Protein AF-A0A956RBE7-F1 (afdb_monomer_lite)

Sequence (59 aa):
MLRDLLLPATDGGVYAQAIGLAVLTVLALVLVRRNRDLVVFVVGVAVFTAALMALRTLH

Secondary structure (DSSP, 8-state):
-HHHHHS--SHHHHHHHHHHHHHHHHHHHHHHTT-HHHHHHHHHHHHHHHHHHHHHHT-

Radius of gyration: 13.23 Å; chains: 1; bounding box: 30×23×32 Å

Structure (mmCIF, N/CA/C/O backbone):
data_AF-A0A956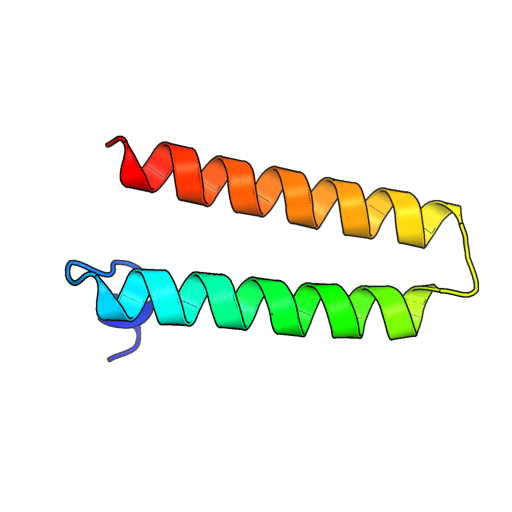RB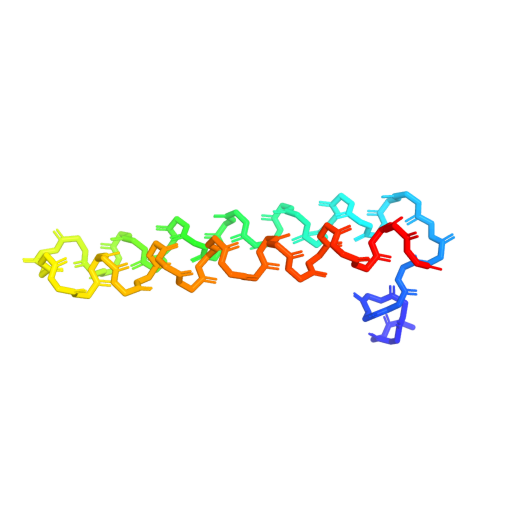E7-F1
#
_entry.id   AF-A0A956RBE7-F1
#
loop_
_atom_site.group_PDB
_atom_site.id
_atom_site.type_symbol
_atom_site.label_atom_id
_atom_site.label_alt_id
_atom_site.label_comp_id
_atom_site.label_asym_id
_atom_site.label_entity_id
_atom_site.label_seq_id
_atom_site.pdbx_PDB_ins_code
_atom_site.Cartn_x
_atom_site.Cartn_y
_atom_site.Cartn_z
_atom_site.occupancy
_atom_site.B_iso_or_equiv
_atom_site.auth_seq_id
_atom_site.auth_comp_id
_atom_site.auth_asym_id
_atom_site.auth_atom_id
_atom_site.pdbx_PDB_model_num
ATOM 1 N N . MET A 1 1 ? 14.263 -16.175 -8.482 1.00 53.53 1 MET A N 1
ATOM 2 C CA . MET A 1 1 ? 12.882 -16.240 -7.945 1.00 53.53 1 MET A CA 1
ATOM 3 C C . MET A 1 1 ? 12.653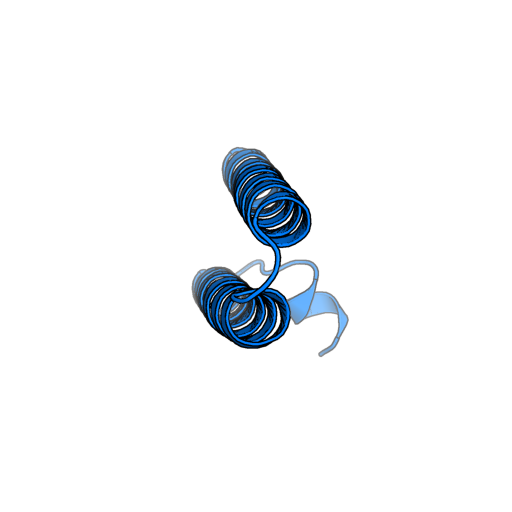 -15.300 -6.765 1.00 53.53 1 MET A C 1
ATOM 5 O O . MET A 1 1 ? 12.060 -14.261 -6.993 1.00 53.53 1 MET A O 1
ATOM 9 N N . LEU A 1 2 ? 13.138 -15.559 -5.539 1.00 55.56 2 LEU A N 1
ATOM 10 C CA . LEU A 1 2 ? 12.946 -14.609 -4.415 1.00 55.56 2 LEU A CA 1
ATOM 11 C C . LEU A 1 2 ? 13.699 -13.275 -4.602 1.00 55.56 2 LEU A C 1
ATOM 13 O O . LEU A 1 2 ? 13.211 -12.226 -4.198 1.00 55.56 2 LEU A O 1
ATOM 17 N N . ARG A 1 3 ? 14.865 -13.302 -5.263 1.00 53.53 3 ARG A N 1
ATOM 18 C CA . ARG A 1 3 ? 15.670 -12.100 -5.543 1.00 53.53 3 ARG A CA 1
ATOM 19 C C . ARG A 1 3 ? 15.054 -11.169 -6.590 1.00 53.53 3 ARG A C 1
ATOM 21 O O . ARG A 1 3 ? 15.136 -9.965 -6.405 1.00 53.53 3 ARG A O 1
ATOM 28 N N . ASP A 1 4 ? 14.398 -11.704 -7.619 1.00 52.06 4 ASP A N 1
ATOM 29 C CA . ASP A 1 4 ? 13.747 -10.900 -8.672 1.00 52.06 4 ASP A CA 1
ATOM 30 C C . ASP A 1 4 ? 12.527 -10.147 -8.134 1.00 52.06 4 ASP A C 1
ATOM 32 O O . ASP A 1 4 ? 12.207 -9.050 -8.581 1.00 52.06 4 ASP A O 1
ATOM 36 N N . LEU A 1 5 ? 11.883 -10.710 -7.108 1.00 53.62 5 LEU A N 1
ATOM 37 C CA . LEU A 1 5 ? 10.814 -10.043 -6.375 1.00 53.62 5 LEU A CA 1
ATOM 38 C C . LEU A 1 5 ? 11.340 -8.931 -5.458 1.00 53.62 5 LEU A C 1
ATOM 40 O O . LEU A 1 5 ? 10.601 -8.008 -5.143 1.00 53.62 5 LEU A O 1
ATOM 44 N N . LEU A 1 6 ? 12.599 -9.018 -5.018 1.00 55.19 6 LEU A N 1
ATOM 45 C CA . LEU A 1 6 ? 13.258 -8.043 -4.142 1.00 55.19 6 LEU A CA 1
ATOM 46 C C . LEU A 1 6 ? 14.047 -6.978 -4.915 1.00 55.19 6 LEU A C 1
ATOM 48 O O . LEU A 1 6 ? 14.284 -5.911 -4.356 1.00 55.19 6 LEU A O 1
ATOM 52 N N . LEU A 1 7 ? 14.432 -7.234 -6.170 1.00 55.38 7 LEU A N 1
ATOM 53 C CA . LEU A 1 7 ? 15.150 -6.357 -7.109 1.00 55.38 7 LEU A CA 1
ATOM 54 C C . LEU A 1 7 ? 14.536 -6.508 -8.512 1.00 55.38 7 LEU A C 1
ATOM 56 O O . LEU A 1 7 ? 15.110 -7.192 -9.360 1.00 55.38 7 LEU A O 1
ATOM 60 N N . PRO A 1 8 ? 13.359 -5.912 -8.766 1.00 53.97 8 PRO A N 1
ATOM 61 C CA . PRO A 1 8 ? 12.724 -6.036 -10.063 1.00 53.97 8 PRO A CA 1
ATOM 62 C C . PRO A 1 8 ? 13.490 -5.187 -11.081 1.00 53.97 8 PRO A C 1
ATOM 64 O O . PRO A 1 8 ? 13.394 -3.967 -11.085 1.00 53.97 8 PRO A O 1
ATOM 67 N N .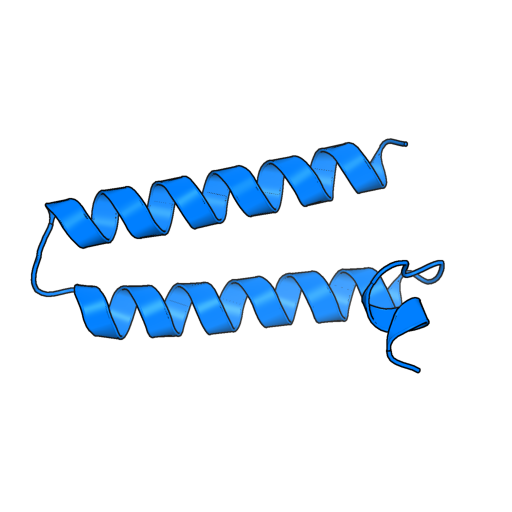 ALA A 1 9 ? 14.255 -5.843 -11.952 1.00 61.47 9 ALA A N 1
ATOM 68 C CA . ALA A 1 9 ? 14.875 -5.227 -13.131 1.00 61.47 9 ALA A CA 1
ATOM 69 C C . ALA A 1 9 ? 13.885 -5.086 -14.310 1.00 61.47 9 ALA A C 1
ATOM 71 O O . ALA A 1 9 ? 14.284 -4.775 -15.427 1.00 61.47 9 ALA A O 1
ATOM 72 N N . THR A 1 10 ? 12.601 -5.379 -14.080 1.00 60.31 10 THR A N 1
ATOM 73 C CA . THR A 1 10 ? 11.533 -5.393 -15.087 1.00 60.31 10 THR A CA 1
ATOM 74 C C . THR A 1 10 ? 10.291 -4.700 -14.534 1.00 60.31 10 THR A C 1
ATOM 76 O O . THR A 1 10 ? 9.931 -4.910 -13.372 1.00 60.31 10 THR A O 1
ATOM 79 N N . ASP A 1 11 ? 9.606 -3.917 -15.373 1.00 64.75 11 ASP A N 1
ATOM 80 C CA . ASP A 1 11 ? 8.414 -3.139 -14.994 1.00 64.75 11 ASP A CA 1
ATOM 81 C C . ASP A 1 11 ? 7.344 -4.008 -14.308 1.00 64.75 11 ASP A C 1
ATOM 83 O O . ASP A 1 11 ? 6.707 -3.595 -13.339 1.00 64.75 11 ASP A O 1
ATOM 87 N N . GLY A 1 12 ? 7.210 -5.271 -14.733 1.00 71.75 12 GLY A N 1
ATOM 88 C CA . GLY A 1 12 ? 6.275 -6.242 -14.153 1.00 71.75 12 GLY A CA 1
ATOM 89 C C . GLY A 1 12 ? 6.488 -6.520 -12.659 1.00 71.75 12 GLY A C 1
ATOM 90 O O . GLY A 1 12 ? 5.518 -6.693 -11.919 1.00 71.75 12 GLY A O 1
ATOM 91 N N . GLY A 1 13 ? 7.735 -6.524 -12.183 1.00 73.69 13 GLY A N 1
ATOM 92 C CA . GLY A 1 13 ? 8.028 -6.738 -10.766 1.00 73.69 13 GLY A CA 1
ATOM 93 C C . GLY A 1 13 ? 7.691 -5.524 -9.894 1.00 73.69 13 GLY A C 1
ATOM 94 O O . GLY A 1 13 ? 7.257 -5.691 -8.754 1.00 73.69 13 GLY A O 1
ATOM 95 N N . VAL A 1 14 ? 7.801 -4.311 -10.446 1.00 78.75 14 VAL A N 1
ATOM 96 C CA . VAL A 1 14 ? 7.377 -3.068 -9.778 1.00 78.75 14 VAL A CA 1
ATOM 97 C C . VAL A 1 14 ? 5.856 -3.047 -9.612 1.00 78.75 14 VAL A C 1
ATOM 99 O O . VAL A 1 14 ? 5.359 -2.772 -8.519 1.00 78.75 14 VAL A O 1
ATOM 102 N N . TYR A 1 15 ? 5.104 -3.432 -10.650 1.00 78.94 15 TYR A N 1
ATOM 103 C CA . TYR A 1 15 ? 3.645 -3.551 -10.557 1.00 78.94 15 TYR A CA 1
ATOM 104 C C . TYR A 1 15 ? 3.209 -4.596 -9.523 1.00 78.94 15 TYR A C 1
ATOM 106 O O . TYR A 1 15 ? 2.315 -4.327 -8.721 1.00 78.94 15 TYR A O 1
ATOM 114 N N . ALA A 1 16 ? 3.856 -5.765 -9.487 1.00 85.19 16 ALA A N 1
ATOM 115 C CA . ALA A 1 16 ? 3.549 -6.801 -8.500 1.00 85.19 16 ALA A CA 1
ATOM 116 C C . ALA A 1 16 ? 3.800 -6.324 -7.057 1.00 85.19 16 ALA A C 1
ATOM 118 O O . ALA A 1 16 ? 2.986 -6.578 -6.168 1.00 85.19 16 ALA A O 1
ATOM 119 N N . GLN A 1 17 ? 4.890 -5.586 -6.832 1.00 83.00 17 GLN A N 1
ATOM 120 C CA . GLN A 1 17 ? 5.201 -4.972 -5.542 1.00 83.00 17 GLN A CA 1
ATOM 121 C C . GLN A 1 17 ? 4.164 -3.921 -5.127 1.00 83.00 17 GLN A C 1
ATOM 123 O O . GLN A 1 17 ? 3.702 -3.940 -3.985 1.00 83.00 17 GLN A O 1
ATOM 128 N N . ALA A 1 18 ? 3.758 -3.043 -6.048 1.00 85.62 18 ALA A N 1
ATOM 129 C CA . ALA A 1 18 ? 2.750 -2.020 -5.784 1.00 85.62 18 ALA A CA 1
ATOM 130 C C . ALA A 1 18 ? 1.382 -2.638 -5.445 1.00 85.62 18 ALA A C 1
ATOM 132 O O . ALA A 1 18 ? 0.741 -2.239 -4.472 1.00 85.62 18 ALA A O 1
ATOM 133 N N . ILE A 1 19 ? 0.959 -3.658 -6.201 1.00 89.81 19 ILE A N 1
ATOM 134 C CA . ILE A 1 19 ? -0.285 -4.394 -5.939 1.00 89.81 19 ILE A CA 1
ATOM 135 C C . ILE A 1 19 ? -0.208 -5.106 -4.584 1.00 89.81 19 ILE A C 1
ATOM 137 O O . ILE A 1 19 ? -1.140 -5.011 -3.787 1.00 89.81 19 ILE A O 1
ATOM 141 N N . GLY A 1 20 ? 0.910 -5.773 -4.288 1.00 89.94 20 GLY A N 1
ATOM 142 C CA . GLY A 1 20 ? 1.124 -6.434 -3.001 1.00 89.94 20 GLY A CA 1
ATOM 143 C C . GLY A 1 20 ? 1.043 -5.460 -1.824 1.00 89.94 20 GLY A C 1
ATOM 144 O O . GLY A 1 20 ? 0.343 -5.731 -0.847 1.00 89.94 20 GLY A O 1
ATOM 145 N N . LEU A 1 21 ? 1.690 -4.296 -1.941 1.00 90.50 21 LEU A N 1
ATOM 146 C CA . LEU A 1 21 ? 1.637 -3.23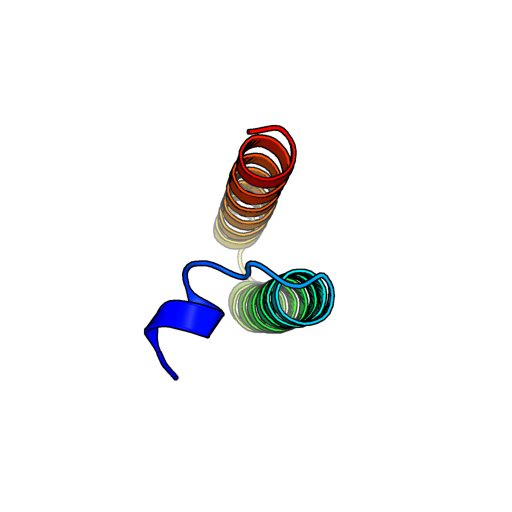9 -0.932 1.00 90.50 21 LEU A CA 1
ATOM 147 C C . LEU A 1 21 ? 0.205 -2.725 -0.729 1.00 90.50 21 LEU A C 1
ATOM 149 O O . LEU A 1 21 ? -0.230 -2.569 0.413 1.00 90.50 21 LEU A O 1
ATOM 153 N N . ALA A 1 22 ? -0.545 -2.509 -1.812 1.00 90.62 22 ALA A N 1
ATOM 154 C CA . ALA A 1 22 ? -1.931 -2.055 -1.743 1.00 90.62 22 ALA A CA 1
ATOM 155 C C . ALA A 1 22 ? -2.831 -3.074 -1.025 1.00 90.62 22 ALA A C 1
ATOM 157 O O . ALA A 1 22 ? -3.556 -2.709 -0.098 1.00 90.62 22 ALA A O 1
ATOM 158 N N . VAL A 1 23 ? -2.744 -4.357 -1.391 1.00 95.06 23 VAL A N 1
ATOM 159 C CA . VAL A 1 23 ? -3.534 -5.431 -0.765 1.00 95.06 23 VAL A CA 1
ATOM 160 C C . VAL A 1 23 ? -3.211 -5.554 0.724 1.00 95.06 23 VAL A C 1
ATOM 162 O O . VAL A 1 23 ? -4.124 -5.594 1.551 1.00 95.06 23 VAL A O 1
ATOM 165 N N . LEU A 1 24 ? -1.925 -5.559 1.086 1.00 93.44 24 LEU A N 1
ATOM 166 C CA . LEU A 1 24 ? -1.497 -5.631 2.485 1.00 93.44 24 LEU A CA 1
ATOM 167 C C . LEU A 1 24 ? -1.971 -4.421 3.292 1.00 93.44 24 LEU A C 1
ATOM 169 O O . LEU A 1 24 ? -2.457 -4.586 4.410 1.00 93.44 24 LEU A O 1
ATOM 173 N N . THR A 1 25 ? -1.891 -3.221 2.715 1.00 93.38 25 THR A N 1
ATOM 174 C CA . THR A 1 25 ? -2.358 -1.992 3.366 1.00 93.38 25 THR A CA 1
ATOM 175 C C . THR A 1 25 ? -3.863 -2.047 3.623 1.00 93.38 25 THR A C 1
ATOM 177 O O . THR A 1 25 ? -4.308 -1.735 4.726 1.00 93.38 25 THR A O 1
ATOM 180 N N . VAL A 1 26 ? -4.658 -2.498 2.647 1.00 95.25 26 VAL A N 1
ATOM 181 C CA . VAL A 1 26 ? -6.112 -2.653 2.811 1.00 95.25 26 VAL A CA 1
ATOM 182 C C . VAL A 1 26 ? -6.438 -3.673 3.902 1.00 95.25 26 VAL A C 1
ATOM 184 O O . VAL A 1 26 ? -7.266 -3.389 4.767 1.00 95.25 26 VAL A O 1
ATOM 187 N N . LEU A 1 27 ? -5.774 -4.832 3.915 1.00 95.94 27 LEU A N 1
ATOM 188 C CA . LEU A 1 27 ? -5.977 -5.847 4.954 1.00 95.94 27 LEU A CA 1
ATOM 189 C C . LEU A 1 27 ? -5.619 -5.317 6.346 1.00 95.94 27 LEU A C 1
ATOM 191 O O . LEU A 1 27 ? -6.396 -5.492 7.288 1.00 95.94 27 LEU A O 1
ATOM 195 N N . ALA A 1 28 ? -4.485 -4.624 6.468 1.00 92.69 28 ALA A N 1
ATOM 196 C CA . ALA A 1 28 ? -4.065 -4.001 7.715 1.00 92.69 28 ALA A CA 1
ATOM 197 C C . ALA A 1 28 ? -5.097 -2.970 8.188 1.00 92.69 28 ALA A C 1
ATOM 199 O O . ALA A 1 28 ? -5.531 -3.032 9.336 1.00 92.69 28 ALA A O 1
ATOM 200 N N . LEU A 1 29 ? -5.569 -2.089 7.300 1.00 94.25 29 LEU A N 1
ATOM 201 C CA . LEU A 1 29 ? -6.606 -1.104 7.612 1.00 94.25 29 LEU A CA 1
ATOM 202 C C . LEU A 1 29 ? -7.911 -1.756 8.065 1.00 94.25 29 LEU A C 1
ATOM 204 O O . LEU A 1 29 ? -8.497 -1.312 9.049 1.00 94.25 29 LEU A O 1
ATOM 208 N N . VAL A 1 30 ? -8.362 -2.821 7.397 1.00 96.50 30 VAL A N 1
ATOM 209 C CA . VAL A 1 30 ? -9.564 -3.565 7.805 1.00 96.50 30 VAL A CA 1
ATOM 210 C C . VAL A 1 30 ? -9.397 -4.153 9.206 1.00 96.50 30 VAL A C 1
ATOM 212 O O . VAL A 1 30 ? -10.343 -4.101 9.997 1.00 96.50 30 VAL A O 1
ATOM 215 N N . LEU A 1 31 ? -8.207 -4.664 9.530 1.00 96.06 31 LEU A N 1
ATOM 216 C CA . LEU A 1 31 ? -7.896 -5.224 10.842 1.00 96.06 31 LEU A CA 1
ATOM 217 C C . LEU A 1 31 ? -7.885 -4.145 11.935 1.00 96.06 31 LEU A C 1
ATOM 219 O O . LEU A 1 31 ? -8.463 -4.344 13.003 1.00 96.06 31 LEU A O 1
ATOM 223 N N . VAL A 1 32 ? -7.288 -2.982 11.660 1.00 96.12 32 VAL A N 1
ATOM 224 C CA . VAL A 1 32 ? -7.124 -1.911 12.655 1.00 96.12 32 VAL A CA 1
ATOM 225 C C . VAL A 1 32 ? -8.239 -0.862 12.659 1.00 96.12 32 VAL A C 1
ATOM 227 O O . VAL A 1 32 ? -8.230 0.021 13.513 1.00 96.12 32 VAL A O 1
ATOM 230 N N . ARG A 1 33 ? -9.244 -0.962 11.775 1.00 93.94 33 ARG A N 1
ATOM 231 C CA . ARG A 1 33 ? -10.294 0.061 11.538 1.00 93.94 33 ARG A CA 1
ATOM 232 C C . ARG A 1 33 ? -11.028 0.578 12.778 1.00 93.94 33 ARG A C 1
ATOM 234 O O . ARG A 1 33 ? -11.656 1.630 12.726 1.00 93.94 33 ARG A O 1
ATOM 241 N N . ARG A 1 34 ? -11.023 -0.184 13.874 1.00 95.00 34 ARG A N 1
ATOM 242 C CA . ARG A 1 34 ? -11.698 0.166 15.134 1.00 95.00 34 ARG A CA 1
ATOM 243 C C . ARG A 1 34 ? -10.859 1.075 16.036 1.00 95.00 34 ARG A C 1
ATOM 245 O O . ARG A 1 34 ? -11.425 1.671 16.945 1.00 95.00 34 ARG A O 1
ATOM 252 N N . ASN A 1 35 ? -9.554 1.198 15.796 1.00 96.25 35 ASN A N 1
ATOM 253 C CA . ASN A 1 35 ? -8.646 1.985 16.621 1.00 96.25 35 ASN A CA 1
ATOM 254 C C . ASN A 1 35 ? -7.955 3.060 15.769 1.00 96.25 35 ASN A C 1
ATOM 256 O O . ASN A 1 35 ? -7.134 2.751 14.908 1.00 96.25 35 ASN A O 1
ATOM 260 N N . ARG A 1 36 ? -8.308 4.331 16.004 1.00 92.44 36 ARG A N 1
ATOM 261 C CA . ARG A 1 36 ? -7.830 5.461 15.190 1.00 92.44 36 ARG A CA 1
ATOM 262 C C . ARG A 1 36 ? -6.312 5.615 15.216 1.00 92.44 36 ARG A C 1
ATOM 264 O O . ARG A 1 36 ? -5.747 5.955 14.186 1.00 92.44 36 ARG A O 1
ATOM 271 N N . ASP A 1 37 ? -5.676 5.338 16.349 1.00 96.50 37 ASP A N 1
ATOM 272 C CA . ASP A 1 37 ? -4.223 5.456 16.487 1.00 96.50 37 ASP A CA 1
ATOM 273 C C . ASP A 1 37 ? -3.500 4.440 15.590 1.00 96.50 37 ASP A C 1
ATOM 275 O O . ASP A 1 37 ? -2.650 4.789 14.771 1.00 96.50 37 ASP A O 1
ATOM 279 N N . LEU A 1 38 ? -3.961 3.186 15.621 1.00 93.44 38 LEU A N 1
ATOM 280 C CA . LEU A 1 38 ? -3.450 2.136 14.742 1.00 93.44 38 LEU A CA 1
ATOM 281 C C . LEU A 1 38 ? -3.733 2.420 13.261 1.00 93.44 38 LEU A C 1
ATOM 283 O O . LEU A 1 38 ? -2.890 2.119 12.421 1.00 93.44 38 LEU A O 1
ATOM 287 N N . VAL A 1 39 ? -4.882 3.015 12.917 1.00 94.94 39 VAL A N 1
ATOM 288 C CA . VAL A 1 39 ? -5.159 3.441 11.533 1.00 94.94 39 VAL A CA 1
ATOM 289 C C . VAL A 1 39 ? -4.135 4.479 11.076 1.00 94.94 39 VAL A C 1
ATOM 291 O O . VAL A 1 39 ? -3.560 4.317 10.003 1.00 94.94 39 VAL A O 1
ATOM 294 N N . VAL A 1 40 ? -3.875 5.516 11.880 1.00 96.81 40 VAL A N 1
ATOM 295 C CA . VAL A 1 40 ? -2.889 6.559 11.551 1.00 96.81 40 VAL A CA 1
ATOM 296 C C . VAL A 1 40 ? -1.497 5.954 11.387 1.00 96.81 40 VAL A C 1
ATOM 298 O O . VAL A 1 40 ? -0.814 6.259 10.409 1.00 96.81 40 VAL A O 1
ATOM 301 N N . PHE A 1 41 ? -1.105 5.044 12.281 1.00 94.94 41 PHE A N 1
ATOM 302 C CA . PHE A 1 41 ? 0.161 4.326 12.174 1.00 94.94 41 PHE A CA 1
ATOM 303 C C . PHE A 1 41 ? 0.263 3.518 10.872 1.00 94.94 41 PHE A C 1
ATOM 305 O O . PHE A 1 41 ? 1.231 3.669 10.130 1.00 94.94 41 PHE A O 1
ATOM 312 N N . VAL A 1 42 ? -0.750 2.705 10.550 1.00 93.56 42 VAL A N 1
ATOM 313 C CA . VAL A 1 42 ? -0.769 1.877 9.331 1.00 93.56 42 VAL A CA 1
ATOM 314 C C . VAL A 1 42 ? -0.713 2.738 8.069 1.00 93.56 42 VAL A C 1
ATOM 316 O O . VAL A 1 42 ? 0.035 2.417 7.147 1.00 93.56 42 VAL A O 1
ATOM 319 N N . VAL A 1 43 ? -1.447 3.854 8.033 1.00 94.25 43 VAL A N 1
ATOM 320 C CA . VAL A 1 43 ? -1.380 4.810 6.919 1.00 94.25 43 VAL A CA 1
ATOM 321 C C . VAL A 1 43 ? 0.019 5.419 6.811 1.00 94.25 43 VAL A C 1
ATOM 323 O O . VAL A 1 43 ? 0.576 5.455 5.717 1.00 94.25 43 VAL A O 1
ATOM 326 N N . GLY A 1 44 ? 0.619 5.844 7.926 1.00 95.50 44 GLY A N 1
ATOM 327 C CA . GLY A 1 44 ? 1.978 6.389 7.947 1.00 95.50 44 GLY A CA 1
ATOM 328 C C . GLY A 1 44 ? 3.018 5.396 7.421 1.00 95.50 44 GLY A C 1
ATOM 329 O O . GLY A 1 44 ? 3.845 5.754 6.584 1.00 95.50 44 GLY A O 1
ATOM 330 N N . VAL A 1 45 ? 2.931 4.129 7.837 1.00 94.19 45 VAL A N 1
ATOM 331 C CA . VAL A 1 45 ? 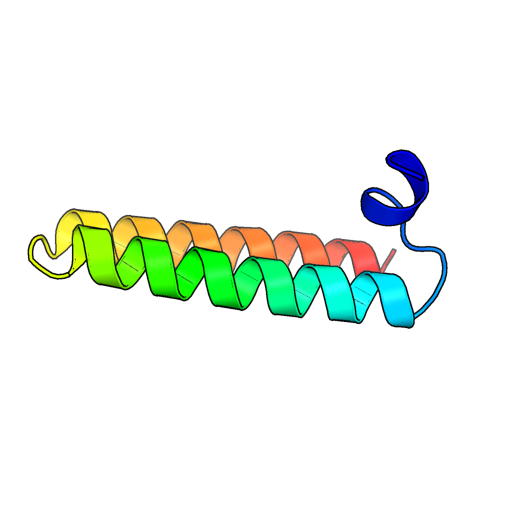3.804 3.048 7.349 1.00 94.19 45 VAL A CA 1
ATOM 332 C C . VAL A 1 45 ? 3.597 2.788 5.856 1.00 94.19 45 VAL A C 1
ATOM 334 O O . VAL A 1 45 ? 4.577 2.635 5.125 1.00 94.19 45 VAL A O 1
ATOM 337 N N . ALA A 1 46 ? 2.352 2.771 5.374 1.00 92.56 46 ALA A N 1
ATOM 338 C CA . ALA A 1 46 ? 2.059 2.585 3.954 1.00 92.56 46 ALA A CA 1
ATOM 339 C C . ALA A 1 46 ? 2.637 3.722 3.097 1.00 92.56 46 ALA A C 1
ATOM 341 O O . ALA A 1 46 ? 3.292 3.459 2.088 1.00 92.56 46 ALA A O 1
ATOM 342 N N . VAL A 1 47 ? 2.467 4.976 3.534 1.00 94.81 47 VAL A N 1
ATOM 343 C CA . VAL A 1 47 ? 3.030 6.159 2.864 1.00 94.81 47 VAL A CA 1
ATOM 344 C C . VAL A 1 47 ? 4.557 6.113 2.863 1.00 94.81 47 VAL A C 1
ATOM 346 O O . VAL A 1 47 ? 5.173 6.314 1.820 1.00 94.81 47 VAL A O 1
ATOM 349 N N . PHE A 1 48 ? 5.177 5.794 4.001 1.00 94.38 48 PHE A N 1
ATOM 350 C CA . PHE A 1 48 ? 6.630 5.668 4.102 1.00 94.38 48 PHE A CA 1
ATOM 351 C C . PHE A 1 48 ? 7.178 4.577 3.172 1.00 94.38 48 PHE A C 1
ATOM 353 O O . PHE A 1 48 ? 8.140 4.799 2.442 1.00 94.38 48 PHE A O 1
ATOM 360 N N . THR A 1 49 ? 6.524 3.415 3.133 1.00 90.31 49 THR A N 1
ATOM 361 C CA . THR A 1 49 ? 6.925 2.299 2.264 1.00 90.31 49 THR A CA 1
ATOM 362 C C . THR A 1 49 ? 6.792 2.664 0.785 1.00 90.31 49 THR A C 1
ATOM 364 O O . THR A 1 49 ? 7.691 2.377 -0.006 1.00 90.31 49 THR A O 1
ATOM 367 N N . ALA A 1 50 ? 5.710 3.352 0.410 1.00 88.50 50 ALA A N 1
ATOM 368 C CA . ALA A 1 50 ? 5.526 3.858 -0.946 1.00 88.50 50 ALA A CA 1
ATOM 369 C C . ALA A 1 50 ? 6.602 4.891 -1.322 1.00 88.50 50 ALA A C 1
ATOM 371 O O . ALA A 1 50 ? 7.133 4.845 -2.430 1.00 88.50 50 ALA A O 1
ATOM 372 N N . ALA A 1 51 ? 6.982 5.776 -0.395 1.00 90.44 51 ALA A N 1
ATOM 373 C CA . ALA A 1 51 ? 8.059 6.739 -0.610 1.00 90.44 51 ALA A CA 1
ATOM 374 C C . ALA A 1 51 ? 9.418 6.050 -0.826 1.00 90.44 51 ALA A C 1
ATOM 376 O O . ALA A 1 51 ? 10.173 6.455 -1.706 1.00 90.44 51 ALA A O 1
ATOM 377 N N . LEU A 1 52 ? 9.713 4.972 -0.088 1.00 89.31 52 LEU A N 1
ATOM 378 C CA . LEU A 1 52 ? 10.923 4.172 -0.307 1.00 89.31 52 LEU A CA 1
ATOM 379 C C . LEU A 1 52 ? 10.922 3.474 -1.671 1.00 89.31 52 LEU A C 1
ATOM 381 O O . LEU A 1 52 ? 11.959 3.428 -2.332 1.00 89.31 52 LEU A O 1
ATOM 385 N N . MET A 1 53 ? 9.773 2.959 -2.118 1.00 85.19 53 MET A N 1
ATOM 386 C CA . MET A 1 53 ? 9.638 2.413 -3.472 1.00 85.19 53 MET A CA 1
ATOM 387 C C . MET A 1 53 ? 9.863 3.485 -4.539 1.00 85.19 53 MET A C 1
ATOM 389 O O . MET A 1 53 ? 10.608 3.242 -5.482 1.00 85.19 53 MET A O 1
ATOM 393 N N . ALA A 1 54 ? 9.282 4.675 -4.370 1.00 83.50 54 ALA A N 1
ATOM 394 C CA . ALA A 1 54 ? 9.454 5.788 -5.301 1.00 83.50 54 ALA A CA 1
ATOM 395 C C . ALA A 1 54 ? 10.914 6.267 -5.369 1.00 83.50 54 ALA A C 1
ATOM 397 O O . ALA A 1 54 ? 11.449 6.504 -6.452 1.00 83.50 54 ALA A O 1
ATOM 398 N N . LEU A 1 55 ? 11.586 6.355 -4.218 1.00 84.50 55 LEU A N 1
ATOM 399 C CA . LEU A 1 55 ? 13.005 6.696 -4.157 1.00 84.50 55 LEU A CA 1
ATOM 400 C C . LEU A 1 55 ? 13.848 5.647 -4.883 1.00 84.50 55 LEU A C 1
ATOM 402 O O . LEU A 1 55 ? 14.753 5.989 -5.634 1.00 84.50 55 LEU A O 1
ATOM 406 N N . ARG A 1 56 ? 13.509 4.369 -4.709 1.00 75.81 56 ARG A N 1
ATOM 407 C CA . ARG A 1 56 ? 14.168 3.275 -5.412 1.00 75.81 56 ARG A CA 1
ATOM 408 C C . ARG A 1 56 ? 13.941 3.314 -6.922 1.00 75.81 56 ARG A C 1
ATOM 410 O O . ARG A 1 56 ? 14.854 2.979 -7.649 1.00 75.81 56 ARG A O 1
ATOM 417 N N . THR A 1 57 ? 12.763 3.697 -7.409 1.00 70.88 57 THR A N 1
ATOM 418 C CA . THR A 1 57 ? 12.529 3.813 -8.862 1.00 70.88 57 THR A CA 1
ATOM 419 C C . THR A 1 57 ? 13.288 4.972 -9.508 1.00 70.88 57 THR A C 1
ATOM 421 O O . THR A 1 57 ? 13.453 4.982 -10.723 1.00 70.88 57 THR A O 1
ATOM 424 N N . LEU A 1 58 ? 13.727 5.955 -8.714 1.00 70.06 58 LEU A N 1
ATOM 425 C CA . LEU A 1 58 ? 14.519 7.096 -9.180 1.00 70.06 58 LEU A CA 1
ATOM 426 C C . LEU A 1 58 ? 16.035 6.817 -9.220 1.00 70.06 58 LEU A C 1
ATOM 428 O O . LEU A 1 58 ? 16.764 7.631 -9.784 1.00 70.06 58 LEU A O 1
ATOM 432 N N . HIS A 1 59 ? 16.502 5.716 -8.619 1.00 58.06 59 HIS A N 1
ATOM 433 C CA . HIS A 1 59 ? 17.913 5.330 -8.485 1.00 58.06 59 HIS A CA 1
ATOM 434 C C . HIS A 1 59 ? 18.218 4.038 -9.247 1.00 58.06 59 HIS A C 1
ATOM 436 O O . HIS A 1 59 ? 19.303 3.982 -9.867 1.00 58.06 59 HIS A O 1
#

pLDDT: mean 82.81, std 14.98, range [52.06, 96.81]

Foldseek 3Di:
DVVCLVPVPDPVSLVVVVVVLVVVLVVQCVVCVVPVVSNVVSVVVSVVVVVVSVVVVVD